Protein AF-Q9S5Z8-F1 (afdb_monomer_lite)

Sequence (60 aa):
MNVLGNDWNKAYKKSARVVGDVIGKYHPHGDTAVYDTIVRMAQPFSLRYMLVDGQGNFGS

Foldseek 3Di:
DVVVPDDPPDDDDDPVVVLVVCCVPPNVDDSVVVVLVQLLLCDVVNDVDRPDPDDDPSDD

Radius of gyration: 11.81 Å; chains: 1; bounding box: 28×29×28 Å

Organism: Klebsiella oxytoca (NCBI:txid571)

Structure (mmCIF, N/CA/C/O backbone):
data_AF-Q9S5Z8-F1
#
_entry.id   AF-Q9S5Z8-F1
#
loop_
_atom_site.group_PDB
_atom_site.id
_atom_site.type_symbol
_atom_site.label_atom_id
_atom_site.label_alt_id
_atom_site.label_comp_id
_atom_site.label_asym_id
_atom_site.label_entity_id
_atom_site.label_seq_id
_atom_site.pdbx_PDB_ins_code
_atom_site.Cartn_x
_atom_site.Cartn_y
_atom_site.Cartn_z
_atom_site.occupancy
_atom_site.B_iso_or_equiv
_atom_site.auth_seq_id
_atom_site.auth_comp_id
_atom_site.auth_asym_id
_atom_site.auth_atom_id
_atom_site.pdbx_PDB_model_num
ATOM 1 N N . MET A 1 1 ? -1.709 -11.245 0.336 1.00 83.00 1 MET A N 1
ATOM 2 C CA . MET A 1 1 ? -1.159 -11.057 1.703 1.00 83.00 1 MET A CA 1
ATOM 3 C C . MET A 1 1 ? -1.285 -12.296 2.601 1.00 83.00 1 MET A C 1
ATOM 5 O O . MET A 1 1 ? -0.569 -12.360 3.592 1.00 83.00 1 MET A O 1
ATOM 9 N N . ASN A 1 2 ? -2.109 -13.292 2.238 1.00 91.12 2 ASN A N 1
ATOM 10 C CA . ASN A 1 2 ? -2.345 -14.518 3.017 1.00 91.12 2 ASN A CA 1
ATOM 11 C C . ASN A 1 2 ? -1.058 -15.307 3.354 1.00 91.12 2 ASN A C 1
ATOM 13 O O . ASN A 1 2 ? -0.752 -15.494 4.523 1.00 91.12 2 ASN A O 1
ATOM 17 N N . VAL A 1 3 ? -0.224 -15.646 2.360 1.00 92.50 3 VAL A N 1
ATOM 18 C CA . VAL A 1 3 ? 1.031 -16.408 2.577 1.00 92.50 3 VAL A CA 1
ATOM 19 C C . VAL A 1 3 ? 2.006 -15.701 3.537 1.00 92.50 3 VAL A C 1
ATOM 21 O O . VAL A 1 3 ? 2.750 -16.350 4.263 1.00 92.50 3 VAL A O 1
ATOM 24 N N . LEU A 1 4 ? 1.979 -14.364 3.591 1.00 91.06 4 LEU A N 1
ATOM 25 C CA . LEU A 1 4 ? 2.823 -13.558 4.485 1.00 91.06 4 LEU A CA 1
ATOM 26 C C . LEU A 1 4 ? 2.251 -13.462 5.920 1.00 91.06 4 LEU A C 1
ATOM 28 O O . LEU A 1 4 ? 2.892 -12.895 6.813 1.00 91.06 4 LEU A O 1
ATOM 32 N N . GLY A 1 5 ? 1.046 -13.997 6.144 1.00 93.44 5 GLY A N 1
ATOM 33 C CA . GLY A 1 5 ? 0.374 -14.064 7.440 1.00 93.44 5 GLY A CA 1
ATOM 34 C C . GLY A 1 5 ? 0.098 -12.690 8.044 1.00 93.44 5 GLY A C 1
ATOM 35 O O . GLY A 1 5 ? 0.378 -12.481 9.229 1.00 93.44 5 GLY A O 1
ATOM 36 N N . ASN A 1 6 ? -0.357 -11.739 7.223 1.00 94.94 6 ASN A N 1
ATOM 37 C CA . ASN A 1 6 ? -0.697 -10.383 7.650 1.00 94.94 6 ASN A CA 1
ATOM 38 C C . ASN A 1 6 ? -2.210 -10.233 7.852 1.00 94.94 6 ASN A C 1
ATOM 40 O O . ASN A 1 6 ? -2.896 -9.657 7.011 1.00 94.94 6 ASN A O 1
ATOM 44 N N . ASP A 1 7 ? -2.704 -10.814 8.940 1.00 97.38 7 ASP A N 1
ATOM 45 C CA . ASP A 1 7 ? -4.109 -10.740 9.341 1.00 97.38 7 ASP A CA 1
ATOM 46 C C . ASP A 1 7 ? -4.411 -9.424 10.073 1.00 97.38 7 ASP A C 1
ATOM 48 O O . ASP A 1 7 ? -3.511 -8.785 10.618 1.00 97.38 7 ASP A O 1
ATOM 52 N N . TRP A 1 8 ? -5.688 -9.042 10.119 1.00 95.69 8 TRP A N 1
ATOM 53 C CA . TRP A 1 8 ? -6.163 -7.763 10.670 1.00 95.69 8 TRP A CA 1
ATOM 54 C C . TRP A 1 8 ? -5.840 -7.545 12.159 1.00 95.69 8 TRP A C 1
ATOM 56 O O . TRP A 1 8 ? -5.768 -6.411 12.616 1.00 95.69 8 TRP A O 1
ATOM 66 N N . ASN A 1 9 ? -5.636 -8.618 12.927 1.00 97.19 9 ASN A N 1
ATOM 67 C CA . ASN A 1 9 ? -5.350 -8.573 14.365 1.00 97.19 9 ASN A CA 1
ATOM 68 C C . ASN A 1 9 ? -3.844 -8.583 14.694 1.00 97.19 9 ASN A C 1
ATOM 70 O O . ASN A 1 9 ? -3.457 -8.832 15.837 1.00 97.19 9 ASN A O 1
ATOM 74 N N . LYS A 1 10 ? -2.984 -8.354 13.696 1.00 96.31 10 LYS A N 1
ATOM 75 C CA . LYS A 1 10 ? -1.524 -8.298 13.837 1.00 96.31 10 LYS A CA 1
ATOM 76 C C . LYS A 1 10 ? -1.017 -6.879 13.591 1.00 96.31 10 LYS A C 1
ATOM 78 O O . LYS A 1 10 ? -1.694 -6.045 13.003 1.00 96.31 10 LYS A O 1
ATOM 83 N N . ALA A 1 11 ? 0.209 -6.606 14.035 1.00 97.50 11 ALA A N 1
ATOM 84 C CA . ALA A 1 11 ? 0.846 -5.313 13.809 1.00 97.50 11 ALA A CA 1
ATOM 85 C C . ALA A 1 11 ? 1.024 -5.008 12.309 1.00 97.50 11 ALA A C 1
ATOM 87 O O . ALA A 1 11 ? 1.364 -5.898 11.522 1.00 97.50 11 ALA A O 1
ATOM 88 N N . TYR A 1 12 ? 0.870 -3.732 11.941 1.00 96.50 12 TYR A N 1
ATOM 89 C CA . TYR A 1 12 ? 1.085 -3.255 10.576 1.00 96.50 12 TYR A CA 1
ATOM 90 C C . TYR A 1 12 ? 2.492 -3.579 10.061 1.00 96.50 12 TYR A C 1
ATOM 92 O O . TYR A 1 12 ? 3.492 -3.490 10.777 1.00 96.50 12 TYR A O 1
ATOM 100 N N . LYS A 1 13 ? 2.575 -3.906 8.768 1.00 96.69 13 LYS A N 1
ATOM 101 C CA . LYS A 1 13 ? 3.830 -4.190 8.061 1.00 96.69 13 LYS A CA 1
ATOM 102 C C . LYS A 1 13 ? 4.061 -3.150 6.970 1.00 96.69 13 LYS A C 1
ATOM 104 O O . LYS A 1 13 ? 3.120 -2.646 6.369 1.00 96.69 13 LYS A O 1
ATOM 109 N N . LYS A 1 14 ? 5.329 -2.841 6.688 1.00 97.88 14 LYS A N 1
ATOM 110 C CA . LYS A 1 14 ? 5.702 -1.874 5.644 1.00 97.88 14 LYS A CA 1
ATOM 111 C C . LYS A 1 14 ? 5.275 -2.364 4.254 1.00 97.88 14 LYS A C 1
ATOM 113 O O . LYS A 1 14 ? 5.639 -3.475 3.864 1.00 97.88 14 LYS A O 1
ATOM 118 N N . SER A 1 15 ? 4.603 -1.502 3.486 1.00 96.81 15 SER A N 1
ATOM 119 C CA . SER A 1 15 ? 4.110 -1.804 2.130 1.00 96.81 15 SER A CA 1
ATOM 120 C C . SER A 1 15 ? 5.220 -2.244 1.173 1.00 96.81 15 SER A C 1
ATOM 122 O O . SER A 1 15 ? 5.022 -3.183 0.409 1.00 96.81 15 SER A O 1
ATOM 124 N N . ALA A 1 16 ? 6.422 -1.661 1.286 1.00 97.19 16 ALA A N 1
ATOM 125 C CA . ALA A 1 16 ? 7.588 -2.030 0.476 1.00 97.19 16 ALA A CA 1
ATOM 126 C C . ALA A 1 16 ? 7.941 -3.528 0.560 1.00 97.19 16 ALA A C 1
ATOM 128 O O . ALA A 1 16 ? 8.341 -4.125 -0.436 1.00 97.19 16 ALA A O 1
ATOM 129 N N . ARG A 1 17 ? 7.734 -4.167 1.723 1.00 96.88 17 ARG A N 1
ATOM 130 C CA . ARG A 1 17 ? 7.977 -5.610 1.883 1.00 96.88 17 ARG A CA 1
ATOM 131 C C . ARG A 1 17 ? 6.998 -6.439 1.056 1.00 96.88 17 ARG A C 1
ATOM 133 O O . ARG A 1 17 ? 7.398 -7.434 0.467 1.00 96.88 17 ARG A O 1
ATOM 140 N N . VAL A 1 18 ? 5.725 -6.044 1.031 1.00 96.50 18 VAL A N 1
ATOM 141 C CA . VAL A 1 18 ? 4.684 -6.748 0.269 1.00 96.50 18 VAL A CA 1
ATOM 142 C C . V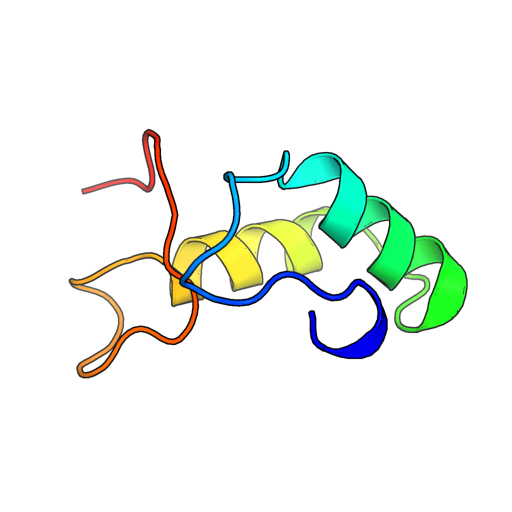AL A 1 18 ? 4.890 -6.538 -1.229 1.00 96.50 18 VAL A C 1
ATOM 144 O O . VAL A 1 18 ? 4.814 -7.504 -1.977 1.00 96.50 18 VAL A O 1
ATOM 147 N N . VAL A 1 19 ? 5.214 -5.312 -1.654 1.00 96.81 19 VAL A N 1
ATOM 148 C CA . VAL A 1 19 ? 5.532 -5.000 -3.058 1.00 96.81 19 VAL A CA 1
ATOM 149 C C . VAL A 1 19 ? 6.714 -5.841 -3.544 1.00 96.81 19 VAL A C 1
ATOM 151 O O . VAL A 1 19 ? 6.592 -6.534 -4.549 1.00 96.81 19 VAL A O 1
ATOM 154 N N . GLY A 1 20 ? 7.820 -5.866 -2.793 1.00 97.06 20 GLY A N 1
ATOM 155 C CA . GLY A 1 20 ? 8.996 -6.662 -3.152 1.00 97.06 20 GLY A CA 1
ATOM 156 C C . GLY A 1 20 ? 8.722 -8.170 -3.212 1.00 97.06 20 GLY A C 1
ATOM 157 O O . GLY A 1 20 ? 9.194 -8.837 -4.128 1.00 97.06 20 GLY A O 1
ATOM 158 N N . ASP A 1 21 ? 7.927 -8.710 -2.281 1.00 96.94 21 ASP A N 1
ATOM 159 C CA . ASP A 1 21 ? 7.549 -10.132 -2.283 1.00 96.94 21 ASP A CA 1
ATOM 160 C C . ASP A 1 21 ? 6.687 -10.496 -3.503 1.00 96.94 21 ASP A C 1
ATOM 162 O O . ASP A 1 21 ? 6.909 -11.530 -4.131 1.00 96.94 21 ASP A O 1
ATOM 166 N N . VAL A 1 22 ? 5.742 -9.625 -3.880 1.00 97.62 22 VAL A N 1
ATOM 167 C CA . VAL A 1 22 ? 4.898 -9.815 -5.068 1.00 97.62 22 VAL A CA 1
ATOM 168 C C . VAL A 1 22 ? 5.734 -9.777 -6.344 1.00 97.62 22 VAL A C 1
ATOM 170 O O . VAL A 1 22 ? 5.596 -10.681 -7.169 1.00 97.62 22 VAL A O 1
ATOM 173 N N . ILE A 1 23 ? 6.628 -8.795 -6.484 1.00 97.31 23 ILE A N 1
ATOM 174 C CA . ILE A 1 23 ? 7.495 -8.676 -7.665 1.00 97.31 23 ILE A CA 1
ATOM 175 C C . ILE A 1 23 ? 8.434 -9.876 -7.774 1.00 97.31 23 ILE A C 1
ATOM 177 O O . ILE A 1 23 ? 8.566 -10.469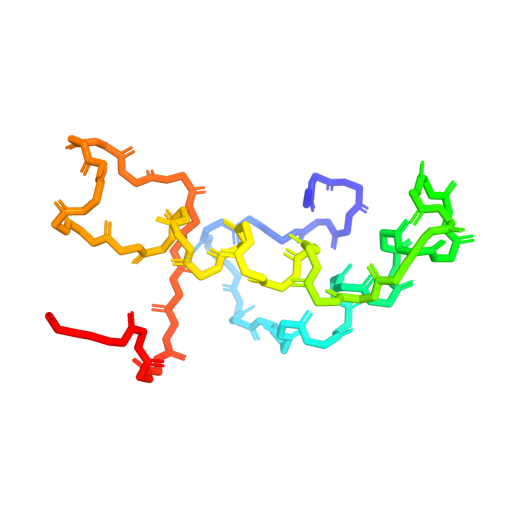 -8.841 1.00 97.31 23 ILE A O 1
ATOM 181 N N . GLY A 1 24 ? 9.050 -10.268 -6.657 1.00 95.75 24 GLY A N 1
ATOM 182 C CA . GLY A 1 24 ? 10.032 -11.346 -6.636 1.00 95.75 24 GLY A CA 1
ATOM 183 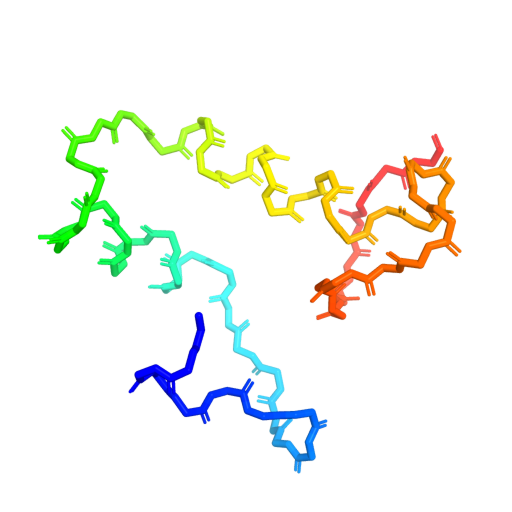C C . GLY A 1 24 ? 9.453 -12.739 -6.889 1.00 95.75 24 GLY A C 1
ATOM 184 O O . GLY A 1 24 ? 10.200 -13.622 -7.304 1.00 95.75 24 GLY A O 1
ATOM 185 N N . LYS A 1 25 ? 8.157 -12.965 -6.630 1.00 97.19 25 LYS A N 1
ATOM 186 C CA . LYS A 1 25 ? 7.564 -14.317 -6.673 1.00 97.19 25 LYS A CA 1
ATOM 187 C C . LYS A 1 25 ? 6.420 -14.507 -7.659 1.00 97.19 25 LYS A C 1
ATOM 189 O O . LYS A 1 25 ? 6.246 -15.621 -8.140 1.00 97.19 25 LYS A O 1
ATOM 194 N N . TYR A 1 26 ? 5.611 -13.481 -7.920 1.00 96.25 26 TYR A N 1
ATOM 195 C CA . TYR A 1 26 ? 4.312 -13.667 -8.582 1.00 96.25 26 TYR A CA 1
ATOM 196 C C . TYR A 1 26 ? 4.064 -12.720 -9.757 1.00 96.25 26 TYR A C 1
ATOM 198 O O . TYR A 1 26 ? 3.369 -13.099 -10.695 1.00 96.25 26 TYR A O 1
ATOM 206 N N . HIS A 1 27 ? 4.605 -11.503 -9.723 1.00 96.25 27 HIS A N 1
ATOM 207 C CA . HIS A 1 27 ? 4.370 -10.492 -10.751 1.00 96.25 27 HIS A CA 1
ATOM 208 C C . HIS A 1 27 ? 5.675 -9.752 -11.097 1.00 96.25 27 HIS A C 1
ATOM 210 O O . HIS A 1 27 ? 5.886 -8.648 -10.597 1.00 96.25 27 HIS A O 1
ATOM 216 N N . PRO A 1 28 ? 6.561 -10.339 -11.930 1.00 96.06 28 PRO A N 1
ATOM 217 C CA . PRO A 1 28 ? 7.928 -9.860 -12.172 1.00 96.06 28 PRO A CA 1
ATOM 218 C C . PRO A 1 28 ? 7.977 -8.676 -13.154 1.00 96.06 28 PRO A C 1
ATOM 220 O O . PRO A 1 28 ? 8.700 -8.682 -14.151 1.00 96.06 28 PRO A O 1
ATOM 223 N N . HIS A 1 29 ? 7.174 -7.656 -12.877 1.00 95.50 29 HIS A N 1
ATOM 224 C CA . HIS A 1 29 ? 7.095 -6.409 -13.625 1.00 95.50 29 HIS A CA 1
ATOM 225 C C . HIS A 1 29 ? 7.316 -5.225 -12.677 1.00 95.50 29 HIS A C 1
ATOM 227 O O . HIS A 1 29 ? 7.487 -5.414 -11.472 1.00 95.50 29 HIS A O 1
ATOM 233 N N . GLY A 1 30 ? 7.365 -4.011 -13.232 1.00 91.56 30 GLY A N 1
ATOM 234 C CA . GLY A 1 30 ? 7.657 -2.790 -12.480 1.00 91.56 30 GLY A CA 1
ATOM 235 C C . GLY A 1 30 ? 6.825 -2.636 -11.201 1.00 91.56 30 GLY A C 1
ATOM 236 O O . GLY A 1 30 ? 5.676 -3.070 -11.113 1.00 91.56 30 GLY A O 1
ATOM 237 N N . ASP A 1 31 ? 7.416 -1.986 -10.206 1.00 95.31 31 ASP A N 1
ATOM 238 C CA . ASP A 1 31 ? 6.843 -1.814 -8.870 1.00 95.31 31 ASP A CA 1
ATOM 239 C C . ASP A 1 31 ? 5.665 -0.840 -8.817 1.00 95.31 31 ASP A C 1
ATOM 241 O O . ASP A 1 31 ? 4.753 -1.014 -8.006 1.00 95.31 31 ASP A O 1
ATOM 245 N N . THR A 1 32 ? 5.666 0.149 -9.709 1.00 96.81 32 THR A N 1
ATOM 246 C CA . THR A 1 32 ? 4.699 1.249 -9.747 1.00 96.81 32 THR A CA 1
ATOM 247 C C . THR A 1 32 ? 3.268 0.721 -9.818 1.00 96.81 32 THR A C 1
ATOM 249 O O . THR A 1 32 ? 2.449 1.049 -8.967 1.00 96.81 32 THR A O 1
ATOM 252 N N . ALA A 1 33 ? 2.984 -0.204 -10.740 1.00 95.62 33 ALA A N 1
ATOM 253 C CA . ALA A 1 33 ? 1.647 -0.777 -10.893 1.00 95.62 33 ALA A CA 1
ATOM 254 C C . ALA A 1 33 ? 1.178 -1.543 -9.640 1.00 95.62 33 ALA A C 1
ATOM 256 O O . ALA A 1 33 ? 0.002 -1.486 -9.270 1.00 95.62 33 ALA A O 1
ATOM 257 N N . VAL A 1 34 ? 2.092 -2.244 -8.960 1.00 96.88 34 VAL A N 1
ATOM 258 C CA . VAL A 1 34 ? 1.787 -2.981 -7.725 1.00 96.88 34 VAL A CA 1
ATOM 259 C C . VAL A 1 34 ? 1.486 -2.005 -6.590 1.00 96.88 34 VAL A C 1
ATOM 261 O O . VAL A 1 34 ? 0.499 -2.182 -5.872 1.00 96.88 34 VAL A O 1
ATOM 264 N N . TYR A 1 35 ? 2.306 -0.965 -6.434 1.00 97.12 35 TYR A N 1
ATOM 265 C CA . TYR A 1 35 ? 2.127 0.036 -5.388 1.00 97.12 35 TYR A CA 1
ATOM 266 C C . TYR A 1 35 ? 0.850 0.859 -5.590 1.00 97.12 35 TYR A C 1
ATOM 268 O O . TYR A 1 35 ? 0.052 0.972 -4.658 1.00 97.12 35 TYR A O 1
ATOM 276 N N . ASP A 1 36 ? 0.598 1.342 -6.806 1.00 96.19 36 ASP A N 1
ATOM 277 C CA . ASP A 1 36 ? -0.597 2.124 -7.140 1.00 96.19 36 ASP A CA 1
ATOM 278 C C . ASP A 1 36 ? -1.878 1.326 -6.886 1.00 96.19 36 ASP A C 1
ATOM 280 O O . ASP A 1 36 ? -2.853 1.842 -6.335 1.00 96.19 36 ASP A O 1
ATOM 284 N N . THR A 1 37 ? -1.866 0.029 -7.208 1.00 97.06 37 THR A N 1
ATOM 285 C CA . THR A 1 37 ? -2.998 -0.862 -6.928 1.00 97.06 37 THR A CA 1
ATOM 286 C C . THR A 1 37 ? -3.240 -1.007 -5.422 1.00 97.06 37 THR A C 1
ATOM 288 O O . THR A 1 37 ? -4.391 -0.968 -4.983 1.00 97.06 37 THR A O 1
ATOM 291 N N . ILE A 1 38 ? -2.182 -1.134 -4.610 1.00 95.94 38 ILE A N 1
ATOM 292 C CA . ILE A 1 38 ? -2.299 -1.180 -3.141 1.00 95.94 38 ILE A CA 1
ATOM 293 C C . ILE A 1 38 ? -2.892 0.127 -2.610 1.00 95.94 38 ILE A C 1
ATOM 295 O O . ILE A 1 38 ? -3.825 0.080 -1.808 1.00 95.94 38 ILE A O 1
ATOM 299 N N . VAL A 1 39 ? -2.385 1.275 -3.070 1.00 97.25 39 VAL A N 1
ATOM 300 C CA . VAL A 1 39 ? -2.888 2.598 -2.673 1.00 97.25 39 VAL A CA 1
ATOM 301 C C . VAL A 1 39 ? -4.366 2.733 -3.025 1.00 97.25 39 VAL A C 1
ATOM 303 O O . VAL A 1 39 ? -5.166 3.073 -2.156 1.00 97.25 39 VAL A O 1
ATOM 306 N N . ARG A 1 40 ? -4.761 2.377 -4.252 1.00 97.31 40 ARG A N 1
ATOM 307 C CA . ARG A 1 40 ? -6.162 2.416 -4.693 1.00 97.31 40 ARG A CA 1
ATOM 308 C C . ARG A 1 40 ? -7.075 1.561 -3.810 1.00 97.31 40 ARG A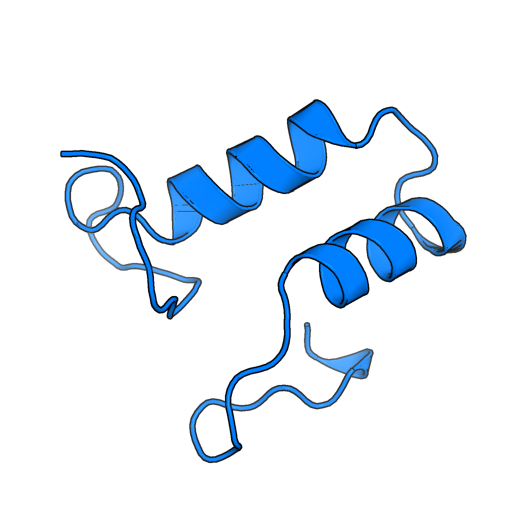 C 1
ATOM 310 O O . ARG A 1 40 ? -8.183 1.982 -3.490 1.00 97.31 40 ARG A O 1
ATOM 317 N N . MET A 1 41 ? -6.635 0.366 -3.413 1.00 97.44 41 MET A N 1
ATOM 318 C CA . MET A 1 41 ? -7.428 -0.526 -2.553 1.00 97.44 41 MET A CA 1
ATOM 319 C C . MET A 1 41 ? -7.542 -0.050 -1.097 1.00 97.44 41 MET A C 1
ATOM 321 O O . MET A 1 41 ? -8.431 -0.524 -0.384 1.00 97.44 41 MET A O 1
ATOM 325 N N . ALA A 1 42 ? -6.666 0.868 -0.678 1.00 97.69 42 ALA A N 1
ATOM 326 C CA . ALA A 1 42 ? -6.661 1.486 0.645 1.00 97.69 42 ALA A CA 1
ATOM 327 C C . ALA A 1 42 ? -7.430 2.825 0.706 1.00 97.69 42 ALA A C 1
ATOM 329 O O . ALA A 1 42 ? -7.549 3.417 1.775 1.00 97.69 42 ALA A O 1
ATOM 330 N N . GLN A 1 43 ? -7.957 3.320 -0.419 1.00 98.06 43 GLN A N 1
ATOM 331 C CA . GLN A 1 43 ? -8.669 4.599 -0.482 1.00 98.06 43 GLN A CA 1
ATOM 332 C C . GLN A 1 43 ? -10.176 4.432 -0.200 1.00 98.06 43 GLN A C 1
ATOM 334 O O . GLN A 1 43 ? -10.881 3.836 -1.023 1.00 98.06 43 GLN A O 1
ATOM 339 N N . PRO A 1 44 ? -10.723 5.020 0.886 1.00 95.50 44 PRO A N 1
ATOM 340 C CA . PRO 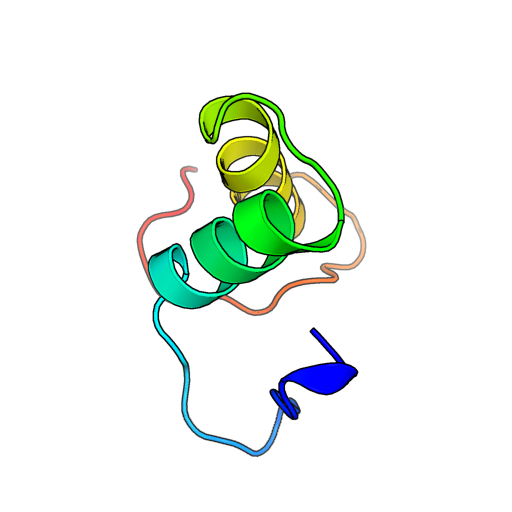A 1 44 ? -12.141 4.878 1.243 1.00 95.50 44 PRO A CA 1
ATOM 341 C C . PRO A 1 44 ? -13.096 5.549 0.249 1.00 95.50 44 PRO A C 1
ATOM 343 O O . PRO A 1 44 ? -14.251 5.152 0.138 1.00 95.50 44 PRO A O 1
ATOM 346 N N . PHE A 1 45 ? -12.625 6.548 -0.500 1.00 97.00 45 PHE A N 1
ATOM 347 C CA . PHE A 1 45 ? -13.402 7.216 -1.549 1.00 97.00 45 PHE A CA 1
ATOM 348 C C . PHE A 1 45 ? -13.356 6.482 -2.902 1.00 97.00 45 PHE A C 1
ATOM 350 O O . PHE A 1 45 ? -14.134 6.793 -3.798 1.00 97.00 45 PHE A O 1
ATOM 357 N N . SER A 1 46 ? -12.446 5.515 -3.070 1.00 97.00 46 SER A N 1
ATOM 358 C CA . SER A 1 46 ? -12.200 4.817 -4.343 1.00 97.00 46 SER A CA 1
ATOM 359 C C . SER A 1 46 ? -12.981 3.503 -4.459 1.00 97.00 46 SER A C 1
ATOM 361 O O . SER A 1 46 ? -13.254 3.027 -5.566 1.00 97.00 46 SER A O 1
ATOM 363 N N . LEU A 1 47 ? -13.347 2.907 -3.318 1.00 95.62 47 LEU A N 1
ATO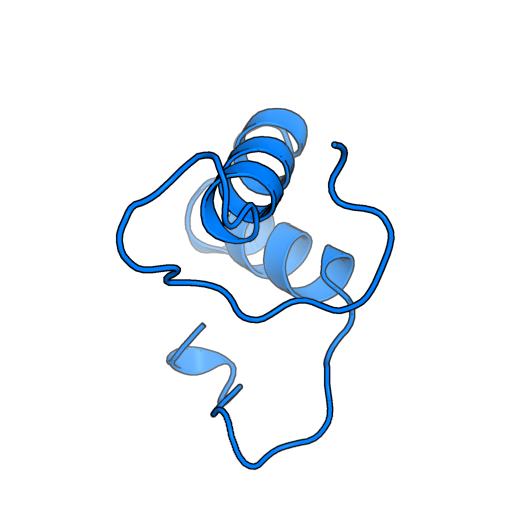M 364 C CA . LEU A 1 47 ? -14.078 1.647 -3.219 1.00 95.62 47 LEU A CA 1
ATOM 365 C C . LEU A 1 47 ? -15.178 1.739 -2.163 1.00 95.62 47 LEU A C 1
ATOM 367 O O . LEU A 1 47 ? -14.973 2.265 -1.077 1.00 95.62 47 LEU A O 1
ATOM 371 N N . ARG A 1 48 ? -16.334 1.125 -2.443 1.00 97.25 48 ARG A N 1
ATOM 372 C CA . ARG A 1 48 ? -17.440 1.044 -1.474 1.00 97.25 48 ARG A CA 1
ATOM 373 C C . ARG A 1 48 ? -17.068 0.258 -0.210 1.00 97.25 48 ARG A C 1
ATOM 375 O O . ARG A 1 48 ? -17.552 0.599 0.871 1.00 97.25 48 ARG A O 1
ATOM 382 N N . TYR A 1 49 ? -16.257 -0.789 -0.383 1.00 97.50 49 TYR A N 1
ATOM 383 C CA . TYR A 1 49 ? -15.711 -1.648 0.666 1.00 97.50 49 TYR A CA 1
ATOM 384 C C . TYR A 1 49 ? -14.215 -1.830 0.413 1.00 97.50 49 TYR A C 1
ATOM 386 O O . TYR A 1 49 ? -13.820 -2.392 -0.610 1.00 97.50 49 TYR A O 1
ATOM 394 N N . MET A 1 50 ? -13.390 -1.317 1.322 1.00 97.19 50 MET A N 1
ATOM 395 C CA . MET A 1 50 ? -11.938 -1.428 1.222 1.00 97.19 50 MET A CA 1
ATOM 396 C C . MET A 1 50 ? -11.477 -2.870 1.444 1.00 97.19 50 MET A C 1
ATOM 398 O O . MET A 1 50 ? -12.056 -3.603 2.244 1.00 97.19 50 MET A O 1
ATOM 402 N N . LEU A 1 51 ? -10.411 -3.254 0.739 1.00 96.44 51 LEU A N 1
ATOM 403 C CA . LEU A 1 51 ? -9.800 -4.586 0.841 1.00 96.44 51 LEU A CA 1
ATOM 404 C C . LEU A 1 51 ? -8.418 -4.556 1.501 1.00 96.44 51 LEU A C 1
ATOM 406 O O . LEU A 1 51 ? -7.917 -5.595 1.926 1.00 96.44 51 LEU A O 1
ATOM 410 N N . VAL A 1 52 ? -7.799 -3.378 1.576 1.00 96.88 52 VAL A N 1
ATOM 411 C CA . VAL A 1 52 ? -6.525 -3.160 2.258 1.00 96.88 52 VAL A CA 1
ATOM 412 C C . VAL A 1 52 ? -6.747 -2.111 3.333 1.00 96.88 52 VAL A C 1
ATOM 414 O O . VAL A 1 52 ? -7.116 -0.982 3.028 1.00 96.88 52 VAL A O 1
ATOM 417 N N . ASP A 1 53 ? -6.505 -2.494 4.582 1.00 97.12 53 ASP A N 1
ATOM 418 C CA . ASP A 1 53 ? -6.425 -1.556 5.697 1.00 97.12 53 ASP A CA 1
ATOM 419 C C . ASP A 1 53 ? -4.986 -1.029 5.806 1.00 97.12 53 ASP A C 1
ATOM 421 O O . ASP A 1 53 ? -4.027 -1.807 5.875 1.00 97.12 53 ASP A O 1
ATOM 425 N N . GLY A 1 54 ? -4.827 0.290 5.736 1.00 95.06 54 GLY A N 1
ATOM 426 C CA . GLY A 1 54 ? -3.538 0.958 5.607 1.00 95.06 54 GLY A CA 1
ATOM 427 C C . GLY A 1 54 ? -3.431 2.180 6.511 1.00 95.06 54 GLY A C 1
ATOM 428 O O . GLY A 1 54 ? -4.411 2.864 6.781 1.00 95.06 54 GLY A O 1
ATOM 429 N N . GLN A 1 55 ? -2.206 2.494 6.940 1.00 97.69 55 GLN A N 1
ATOM 430 C CA . GLN A 1 55 ? -1.913 3.652 7.785 1.00 97.69 55 GLN A CA 1
ATOM 431 C C . GLN A 1 55 ? -0.893 4.577 7.108 1.00 97.69 55 GLN A C 1
ATOM 433 O O . GLN A 1 55 ? 0.235 4.165 6.827 1.00 97.69 55 GLN A O 1
ATOM 438 N N . GLY A 1 56 ? -1.278 5.831 6.866 1.00 96.75 56 GLY A N 1
ATOM 439 C CA . GLY A 1 56 ? -0.430 6.838 6.225 1.00 96.75 56 GLY A CA 1
ATOM 440 C C . GLY A 1 56 ? -1.219 7.787 5.325 1.00 96.75 56 GLY A C 1
ATOM 441 O O . GLY A 1 56 ? -2.443 7.851 5.397 1.00 96.75 56 GLY A O 1
ATOM 442 N N . ASN A 1 57 ? -0.507 8.524 4.474 1.00 96.62 57 ASN A N 1
ATOM 443 C CA . ASN A 1 57 ? -1.117 9.372 3.453 1.00 96.62 57 ASN A CA 1
ATOM 444 C C . ASN A 1 57 ? -1.430 8.536 2.199 1.00 96.62 57 ASN A C 1
ATOM 446 O O . ASN A 1 57 ? -0.507 8.069 1.534 1.00 96.62 57 ASN A O 1
ATOM 450 N N . PHE A 1 58 ? -2.718 8.369 1.887 1.00 96.69 58 PHE A N 1
ATOM 451 C CA . PHE A 1 58 ? -3.218 7.629 0.718 1.00 96.69 58 PHE A CA 1
ATOM 452 C C . PHE A 1 58 ? -3.943 8.535 -0.293 1.00 96.69 58 PHE A C 1
ATOM 454 O O . PHE A 1 58 ? -4.746 8.059 -1.096 1.00 96.69 58 PHE A O 1
ATOM 461 N N . GLY A 1 59 ? -3.650 9.837 -0.278 1.00 95.88 59 GLY A N 1
ATOM 462 C CA . GLY A 1 59 ? -4.390 10.835 -1.049 1.00 95.88 59 GLY A CA 1
ATOM 463 C C . GLY A 1 59 ? -5.697 11.244 -0.366 1.00 95.88 59 GLY A C 1
ATOM 464 O O . GLY A 1 59 ? -5.993 10.813 0.751 1.00 95.88 59 GLY A O 1
ATOM 465 N N . SER A 1 60 ? -6.458 12.103 -1.039 1.00 92.44 60 SER A N 1
ATOM 466 C CA . SER A 1 60 ? -7.696 12.714 -0.542 1.00 92.44 60 SER A CA 1
ATOM 467 C C . SER A 1 60 ? -8.721 12.863 -1.649 1.00 92.44 60 SER A C 1
ATOM 469 O O . SER A 1 60 ? -8.271 13.210 -2.766 1.00 92.44 60 SER A O 1
#

pLDDT: mean 96.0, std 2.32, range [83.0, 98.06]

InterPro domains:
  IPR002205 DNA topoisomerase, type IIA, domain A [PF00521] (6-60)
  IPR002205 DNA topoisomerase, type IIA, domain A [PS52040] (1-60)
  IPR013758 DNA topoisomerase, type IIA, domain A, alpha-beta [G3DSA:3.90.199.10] (1-60)
  IPR013760 DNA topoisomerase, type IIA-like domain superfamily [SSF56719] (1-60)
  IPR050220 Type II DNA Topoisomerases [PTHR43493] (1-60)

Secondary structure (DSSP, 8-state):
-TTTT--TTS----HHHHHHHHHHHT--S-HHHHHHHHHHHT-TTT-SS-S----S----